Protein AF-A0A7X5WVA3-F1 (afdb_monomer_lite)

pLDDT: mean 95.06, std 3.7, range [79.75, 98.31]

Secondary structure (DSSP, 8-state):
-PPPS-S-------S-HHHHHHHHHTTS-S--SS--GGGHHHHHH-TT-----------------TTSTTTTSHHHHHHHHHH--

Foldseek 3Di:
DDDDPDPDDDDDDDDALVVQVVCCVVVVDVDDPDHPPVCVVVQVPDPVHDDDDDPDPDDDDDDDPLPDPPNVDPVVVVCVVVVDD

Structure (mmCIF, N/CA/C/O backbone):
data_AF-A0A7X5WVA3-F1
#
_entry.id   AF-A0A7X5WVA3-F1
#
loop_
_atom_site.group_PDB
_atom_site.id
_atom_site.type_symbol
_atom_site.label_atom_id
_atom_site.label_alt_id
_atom_site.label_comp_id
_atom_site.label_asym_id
_atom_site.label_entity_id
_atom_site.label_seq_id
_atom_site.pdbx_PDB_ins_code
_atom_site.Cartn_x
_atom_site.Cartn_y
_atom_site.Cartn_z
_atom_site.occupancy
_atom_site.B_iso_or_equiv
_atom_site.auth_seq_id
_atom_site.auth_comp_id
_atom_site.auth_asym_id
_atom_site.auth_atom_id
_atom_site.pdbx_PDB_model_num
ATOM 1 N N . GLY A 1 1 ? -31.757 1.586 -1.512 1.00 79.75 1 GLY A N 1
ATOM 2 C CA . GLY A 1 1 ? -30.369 1.550 -1.014 1.00 79.75 1 GLY A CA 1
ATOM 3 C C . GLY A 1 1 ? -30.395 1.615 0.495 1.00 79.75 1 GLY A C 1
ATOM 4 O O . GLY A 1 1 ? -31.325 2.207 1.029 1.00 79.75 1 GLY A O 1
ATOM 5 N N . GLN A 1 2 ? -29.438 0.985 1.170 1.00 90.50 2 GLN A N 1
ATOM 6 C CA . GLN A 1 2 ? -29.304 1.086 2.624 1.00 90.50 2 GLN A CA 1
ATOM 7 C C . GLN A 1 2 ? -28.661 2.436 2.979 1.00 90.50 2 GLN A C 1
ATOM 9 O O . GLN A 1 2 ? -27.713 2.852 2.316 1.00 90.50 2 GLN A O 1
ATOM 14 N N . VAL A 1 3 ? -29.214 3.143 3.966 1.00 92.75 3 VAL A N 1
ATOM 15 C CA . VAL A 1 3 ? -28.672 4.431 4.436 1.00 92.75 3 VAL A CA 1
ATOM 16 C C . VAL A 1 3 ? -27.377 4.173 5.211 1.00 92.75 3 VAL A C 1
ATOM 18 O O . VAL A 1 3 ? -27.269 3.161 5.903 1.00 92.75 3 VAL A O 1
ATOM 21 N N . ALA A 1 4 ? -26.395 5.069 5.082 1.00 93.44 4 ALA A N 1
ATOM 22 C CA . ALA A 1 4 ? -25.144 4.980 5.831 1.00 93.44 4 ALA A CA 1
ATOM 23 C C . ALA A 1 4 ? -25.404 4.993 7.347 1.00 93.44 4 ALA A C 1
ATOM 25 O O . ALA A 1 4 ? -26.257 5.737 7.830 1.00 93.44 4 ALA A O 1
ATOM 26 N N . ALA A 1 5 ? -24.648 4.187 8.097 1.00 94.81 5 ALA A N 1
ATOM 27 C CA . ALA A 1 5 ? -24.794 4.093 9.552 1.00 94.81 5 ALA A CA 1
ATOM 28 C C . ALA A 1 5 ? -24.336 5.365 10.294 1.00 94.81 5 ALA A C 1
ATOM 30 O O . ALA A 1 5 ? -24.780 5.619 11.410 1.00 94.81 5 ALA A O 1
ATOM 31 N N . HIS A 1 6 ? -23.479 6.178 9.668 1.00 94.44 6 HIS A N 1
ATOM 32 C CA . HIS A 1 6 ? -22.929 7.407 10.238 1.00 94.44 6 HIS A CA 1
ATOM 33 C C . HIS A 1 6 ? -23.218 8.606 9.330 1.00 94.44 6 HIS A C 1
ATOM 35 O O . HIS A 1 6 ? -23.232 8.479 8.106 1.00 94.44 6 HIS A O 1
ATOM 41 N N . GLN A 1 7 ? -23.429 9.779 9.937 1.00 95.56 7 GLN A N 1
ATOM 42 C CA . GLN A 1 7 ? -23.693 11.026 9.207 1.00 95.56 7 GLN A CA 1
ATOM 43 C C . GLN A 1 7 ? -22.431 11.638 8.583 1.00 95.56 7 GLN A C 1
ATOM 45 O O . GLN A 1 7 ? -22.525 12.320 7.566 1.00 95.56 7 GLN A O 1
ATOM 50 N N . THR A 1 8 ? -21.264 11.381 9.179 1.00 95.94 8 THR A N 1
ATOM 51 C CA . THR A 1 8 ? -19.993 12.012 8.809 1.00 95.94 8 THR A CA 1
ATOM 52 C C . THR A 1 8 ? -18.885 10.969 8.755 1.00 95.94 8 THR A C 1
ATOM 54 O O . THR A 1 8 ? -18.820 10.090 9.610 1.00 95.94 8 THR A O 1
ATOM 57 N N . ALA A 1 9 ? -17.990 11.111 7.779 1.00 95.12 9 ALA A N 1
ATOM 58 C CA . ALA A 1 9 ? -16.707 10.423 7.724 1.00 95.12 9 ALA A CA 1
ATOM 59 C C . ALA A 1 9 ? -15.592 11.469 7.589 1.00 95.12 9 ALA A C 1
ATOM 61 O O . ALA A 1 9 ? -15.746 12.442 6.848 1.00 95.12 9 ALA A O 1
ATOM 62 N N . VAL A 1 10 ? -14.480 11.276 8.300 1.00 96.62 10 VAL A N 1
ATOM 63 C CA . VAL A 1 10 ? -13.313 12.167 8.245 1.00 96.62 10 VAL A CA 1
ATOM 64 C C . VAL A 1 10 ? -12.156 11.419 7.601 1.00 96.62 10 VAL A C 1
ATOM 66 O O . VAL A 1 10 ? -11.754 10.362 8.078 1.00 96.62 10 VAL A O 1
ATOM 69 N N . LEU A 1 11 ? -11.605 11.979 6.525 1.00 96.56 11 LEU A N 1
ATOM 70 C CA . LEU A 1 11 ? -10.375 11.488 5.914 1.00 96.56 11 LEU A CA 1
ATOM 71 C C . LEU A 1 11 ? -9.211 12.346 6.402 1.00 96.56 11 LEU A C 1
ATOM 73 O O . LEU A 1 11 ? -9.237 13.571 6.271 1.00 96.56 11 LEU A O 1
ATOM 77 N N . ARG A 1 12 ? -8.189 11.696 6.957 1.00 94.88 12 ARG A N 1
ATOM 78 C CA . ARG A 1 12 ? -6.989 12.344 7.487 1.00 94.88 12 ARG A CA 1
ATOM 79 C C . ARG A 1 12 ? -5.750 11.754 6.827 1.00 94.88 12 ARG A C 1
ATOM 81 O O . ARG A 1 12 ? -5.669 10.547 6.622 1.00 94.88 12 ARG A O 1
ATOM 88 N N . TRP A 1 13 ? -4.786 12.614 6.520 1.00 94.44 13 TRP A N 1
ATOM 89 C CA . TRP A 1 13 ? -3.541 12.228 5.864 1.00 94.44 13 TRP A CA 1
ATOM 90 C C . TRP A 1 13 ? -2.399 12.108 6.870 1.00 94.44 13 TRP A C 1
ATOM 92 O O . TRP A 1 13 ? -2.224 12.975 7.722 1.00 94.44 13 TRP A O 1
ATOM 102 N N . ALA A 1 14 ? -1.606 11.052 6.720 1.00 94.31 14 ALA A N 1
ATOM 103 C CA . ALA A 1 14 ? -0.297 10.895 7.339 1.00 94.31 14 ALA A CA 1
ATOM 104 C C . ALA A 1 14 ? 0.598 10.155 6.343 1.00 94.31 14 ALA A C 1
ATOM 106 O O . ALA A 1 14 ? 0.151 9.173 5.743 1.00 94.31 14 ALA A O 1
ATOM 107 N N . SER A 1 15 ? 1.825 10.636 6.146 1.00 94.94 15 SER A N 1
ATOM 108 C CA . SER A 1 15 ? 2.735 10.099 5.127 1.00 94.94 15 SER A CA 1
ATOM 109 C C . SER A 1 15 ? 3.249 8.709 5.502 1.00 94.94 15 SER A C 1
ATOM 111 O O . SER A 1 15 ? 3.191 7.786 4.691 1.00 94.94 15 SER A O 1
ATOM 113 N N . GLU A 1 16 ? 3.652 8.529 6.760 1.00 96.25 16 GLU A N 1
ATOM 114 C CA . GLU A 1 16 ? 4.329 7.316 7.218 1.00 96.25 16 GLU A CA 1
ATOM 115 C C . GLU A 1 16 ? 3.352 6.232 7.692 1.00 96.25 16 GLU A C 1
ATOM 117 O O . GLU A 1 16 ? 2.412 6.505 8.444 1.00 96.25 16 GLU A O 1
ATOM 122 N N . GLY A 1 17 ? 3.598 4.981 7.281 1.00 95.69 17 GLY A N 1
ATOM 123 C CA . GLY A 1 17 ? 2.797 3.816 7.686 1.00 95.69 17 GLY A CA 1
ATOM 124 C C . GLY A 1 17 ? 2.788 3.599 9.198 1.00 95.69 17 GLY A C 1
ATOM 125 O O . GLY A 1 17 ? 1.716 3.482 9.788 1.00 95.69 17 GLY A O 1
ATOM 126 N N . ALA A 1 18 ? 3.963 3.672 9.826 1.00 95.62 18 ALA A N 1
ATOM 127 C CA . ALA A 1 18 ? 4.105 3.547 11.275 1.00 95.62 18 ALA A CA 1
ATOM 128 C C . ALA A 1 18 ? 3.319 4.635 12.032 1.00 95.62 18 ALA A C 1
ATOM 130 O O . ALA A 1 18 ? 2.668 4.360 13.036 1.00 95.62 18 ALA A O 1
ATOM 131 N N . GLN A 1 19 ? 3.304 5.874 11.520 1.00 96.50 19 GLN A N 1
ATOM 132 C CA . GLN A 1 19 ? 2.512 6.949 12.123 1.00 96.50 19 GLN A CA 1
ATOM 133 C C . GLN A 1 19 ? 1.010 6.654 12.037 1.00 96.50 19 GLN A C 1
ATOM 135 O O . GLN A 1 19 ? 0.287 6.891 13.002 1.00 96.50 19 GLN A O 1
ATOM 140 N N . ARG A 1 20 ? 0.528 6.115 10.906 1.00 97.50 20 ARG A N 1
ATOM 141 C CA . ARG A 1 20 ? -0.876 5.696 10.780 1.00 97.50 20 ARG A CA 1
ATOM 142 C C . ARG A 1 20 ? -1.226 4.626 11.816 1.00 97.50 20 ARG A C 1
ATOM 144 O O . ARG A 1 20 ? -2.262 4.755 12.462 1.00 97.50 20 ARG A O 1
ATOM 151 N N . LEU A 1 21 ? -0.369 3.623 12.014 1.00 97.50 21 LEU A N 1
ATOM 152 C CA . LEU A 1 21 ? -0.607 2.581 13.015 1.00 97.50 21 LEU A CA 1
ATOM 153 C C . LEU A 1 21 ? -0.667 3.141 14.442 1.00 97.50 21 LEU A C 1
ATOM 155 O O . LEU A 1 21 ? -1.599 2.815 15.173 1.00 97.50 21 LEU A O 1
ATOM 159 N N . LEU A 1 22 ? 0.248 4.041 14.813 1.00 96.50 22 LEU A N 1
ATOM 160 C CA . LEU A 1 22 ? 0.231 4.685 16.133 1.00 96.50 22 LEU A CA 1
ATOM 161 C C . LEU A 1 22 ? -1.074 5.444 16.402 1.00 96.50 22 LEU A C 1
ATOM 163 O O . LEU A 1 22 ? -1.593 5.411 17.513 1.00 96.50 22 LEU A O 1
ATOM 167 N N . GLU A 1 23 ? -1.623 6.115 15.390 1.00 97.25 23 GLU A N 1
ATOM 168 C CA . GLU A 1 23 ? -2.905 6.815 15.504 1.00 97.25 23 GLU A CA 1
ATOM 169 C C . GLU A 1 23 ? -4.099 5.865 15.675 1.00 97.25 23 GLU A C 1
ATOM 171 O O . GLU A 1 23 ? -5.082 6.225 16.322 1.00 97.25 23 GLU A O 1
ATOM 176 N N . LEU A 1 24 ? -4.034 4.668 15.089 1.00 97.75 24 LEU A N 1
ATOM 177 C CA . LEU A 1 24 ? -5.053 3.638 15.281 1.00 97.75 24 LEU A CA 1
ATOM 178 C C . LEU A 1 24 ? -4.961 3.044 16.691 1.00 97.75 24 LEU A C 1
ATOM 180 O O . LEU A 1 24 ? -5.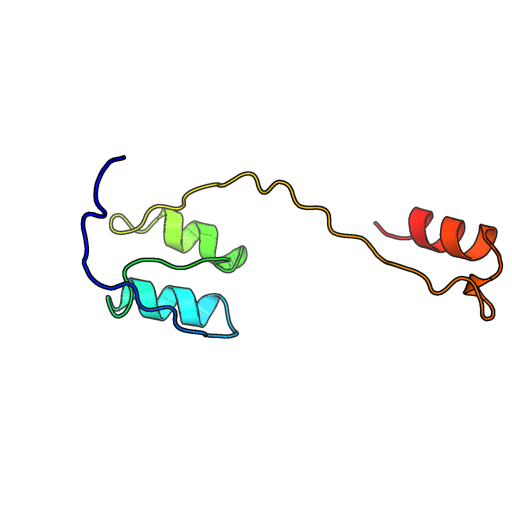962 2.973 17.396 1.00 97.75 24 LEU A O 1
ATOM 184 N N . GLN A 1 25 ? -3.753 2.689 17.132 1.00 97.06 25 GLN A N 1
ATOM 185 C CA . GLN A 1 25 ? -3.508 2.127 18.465 1.00 97.06 25 GLN A CA 1
ATOM 186 C C . GLN A 1 25 ? -3.838 3.110 19.595 1.00 97.06 25 GLN A C 1
ATOM 188 O O . GLN A 1 25 ? -4.249 2.693 20.676 1.00 97.06 25 GLN A O 1
ATOM 193 N N . SER A 1 26 ? -3.692 4.417 19.359 1.00 96.88 26 SER A N 1
ATOM 194 C CA . 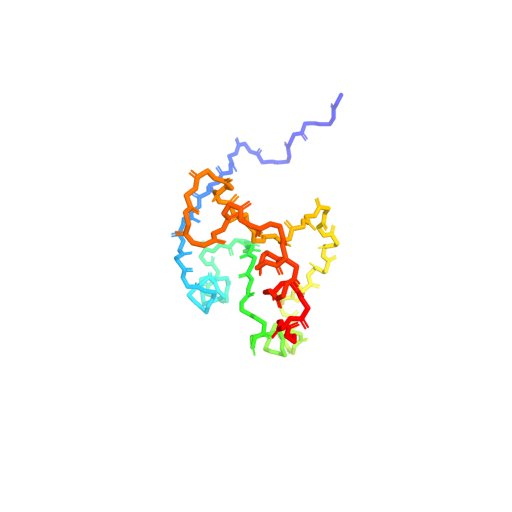SER A 1 26 ? -4.087 5.452 20.320 1.00 96.88 26 SER A CA 1
ATOM 195 C C . SER A 1 26 ? -5.592 5.748 20.332 1.00 96.88 26 SER A C 1
ATOM 197 O O . SER A 1 26 ? -6.051 6.490 21.200 1.00 96.88 26 SER A O 1
ATOM 199 N N . GLY A 1 27 ? -6.362 5.181 19.395 1.00 96.75 27 GLY A N 1
ATOM 200 C CA . GLY A 1 27 ? -7.802 5.414 19.261 1.00 96.75 27 GLY A CA 1
ATOM 201 C C . GLY A 1 27 ? -8.166 6.759 18.626 1.00 96.75 27 GLY A C 1
ATOM 202 O O . GLY A 1 27 ? -9.316 7.186 18.707 1.00 96.75 27 GLY A O 1
ATOM 203 N N . ASN A 1 28 ? -7.210 7.446 17.995 1.00 97.19 28 ASN A N 1
ATOM 204 C CA . ASN A 1 28 ? -7.467 8.715 17.309 1.00 97.19 28 ASN A CA 1
ATOM 205 C C . ASN A 1 28 ? -8.173 8.527 15.954 1.00 97.19 28 ASN A C 1
ATOM 207 O O . ASN A 1 28 ? -8.745 9.483 15.425 1.00 97.19 28 ASN A O 1
ATOM 211 N N . VAL A 1 29 ? -8.094 7.328 15.365 1.00 97.50 29 VAL A N 1
ATOM 212 C CA . VAL A 1 29 ? -8.822 6.922 14.151 1.00 97.50 29 VAL A CA 1
ATOM 213 C C . VAL A 1 29 ? -9.378 5.515 14.297 1.00 97.50 29 VAL A C 1
ATOM 215 O O . VAL A 1 29 ? -8.799 4.687 14.989 1.00 97.50 29 VAL A O 1
ATOM 218 N N . ASP A 1 30 ? -10.457 5.237 13.569 1.00 96.50 30 ASP A N 1
ATOM 219 C CA . ASP A 1 30 ? -11.132 3.934 13.582 1.00 96.50 30 ASP A CA 1
ATOM 220 C C . ASP A 1 30 ? -10.553 2.935 12.564 1.00 96.50 30 ASP A C 1
ATOM 222 O O . ASP A 1 30 ? -10.893 1.754 12.564 1.00 96.50 30 ASP A O 1
ATOM 226 N N . GLY A 1 31 ? -9.699 3.401 11.651 1.00 96.62 31 G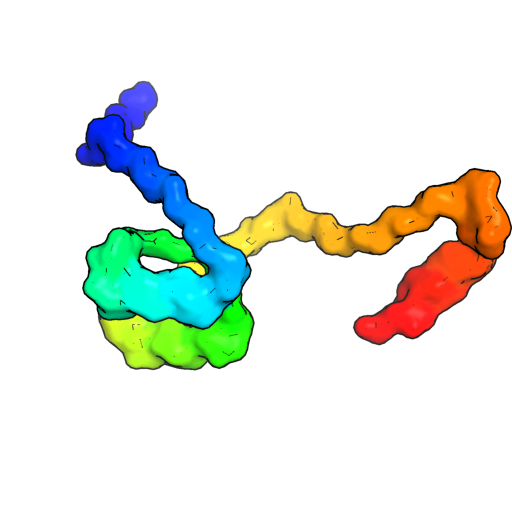LY A N 1
ATOM 227 C CA . GLY A 1 31 ? -9.096 2.558 10.629 1.00 96.62 31 GLY A CA 1
ATOM 228 C C . GLY A 1 31 ? -8.026 3.278 9.823 1.00 96.62 31 GLY A C 1
ATOM 229 O O . GLY A 1 31 ? -7.991 4.508 9.741 1.00 96.62 31 GLY A O 1
ATOM 230 N N . ILE A 1 32 ? -7.148 2.487 9.210 1.00 97.00 32 ILE A N 1
ATOM 231 C CA . ILE A 1 32 ? -6.049 2.974 8.375 1.00 97.00 32 ILE A CA 1
ATOM 232 C C . ILE A 1 32 ? -5.977 2.194 7.069 1.00 97.00 32 ILE A C 1
ATOM 234 O O . ILE A 1 32 ? -6.423 1.053 6.972 1.00 97.00 32 ILE A O 1
ATOM 238 N N . THR A 1 33 ? -5.380 2.818 6.061 1.00 94.69 33 THR A N 1
ATOM 239 C CA . THR A 1 33 ? -4.996 2.156 4.812 1.00 94.69 33 THR A CA 1
ATOM 240 C C . THR A 1 33 ? -3.477 2.085 4.725 1.00 94.69 33 THR A C 1
ATOM 242 O O . THR A 1 33 ? -2.772 2.904 5.324 1.00 94.69 33 THR A O 1
ATOM 245 N N . PHE A 1 34 ? -2.980 1.094 3.984 1.00 92.25 34 PHE A N 1
ATOM 246 C CA . PHE A 1 34 ? -1.554 0.894 3.723 1.00 92.25 34 PHE A CA 1
ATOM 247 C C . PHE A 1 34 ? -0.680 0.902 5.000 1.00 92.25 34 PHE A C 1
ATOM 249 O O . PHE A 1 34 ? 0.226 1.730 5.091 1.00 92.25 34 PHE A O 1
ATOM 256 N N . PRO A 1 35 ? -0.937 0.058 6.021 1.00 95.19 35 PRO A N 1
ATOM 257 C CA . PRO A 1 35 ? 0.041 -0.131 7.097 1.00 95.19 35 PRO A CA 1
ATOM 258 C C . PRO A 1 35 ? 1.396 -0.565 6.515 1.00 95.19 35 PRO A C 1
ATOM 260 O O . PRO A 1 35 ? 1.436 -1.159 5.432 1.00 95.19 35 PRO A O 1
ATOM 263 N N . SER A 1 36 ? 2.496 -0.258 7.212 1.00 95.06 36 SER A N 1
ATOM 264 C CA . SER A 1 36 ? 3.807 -0.765 6.794 1.00 95.06 36 SER A CA 1
ATOM 265 C C . SER A 1 36 ? 3.792 -2.289 6.833 1.00 95.06 36 SER A C 1
ATOM 267 O O . SER A 1 36 ? 3.227 -2.872 7.757 1.00 95.06 36 SER A O 1
ATOM 269 N N . THR A 1 37 ? 4.413 -2.944 5.855 1.00 93.31 37 THR A N 1
ATOM 270 C CA . THR A 1 37 ? 4.522 -4.411 5.846 1.00 93.31 37 THR A CA 1
ATOM 271 C C . THR A 1 37 ? 5.305 -4.935 7.044 1.00 93.31 37 THR A C 1
ATOM 273 O O . THR A 1 37 ? 4.976 -5.995 7.567 1.00 93.31 37 THR A O 1
ATOM 276 N N . ASP A 1 38 ? 6.284 -4.165 7.521 1.00 96.31 38 ASP A N 1
ATOM 277 C CA . ASP A 1 38 ? 7.084 -4.499 8.705 1.00 96.31 38 ASP A CA 1
ATOM 278 C C . ASP A 1 38 ? 6.245 -4.519 9.995 1.00 96.31 38 ASP A C 1
ATOM 280 O O . ASP A 1 38 ? 6.605 -5.197 10.95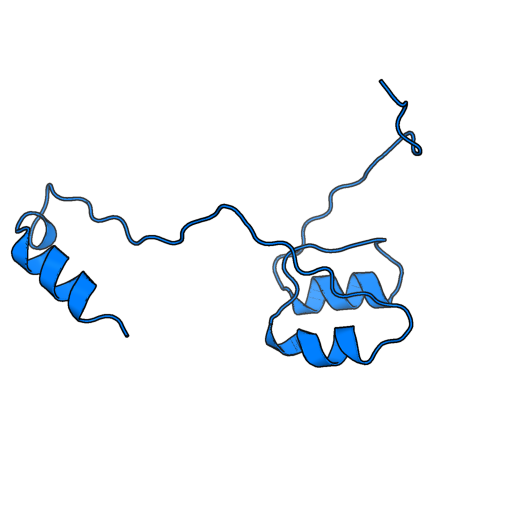4 1.00 96.31 38 ASP A O 1
ATOM 284 N N . ASP A 1 39 ? 5.102 -3.825 10.002 1.00 96.31 39 ASP A N 1
ATOM 285 C CA . ASP A 1 39 ? 4.199 -3.745 11.151 1.00 96.31 39 ASP A CA 1
ATOM 286 C C . ASP A 1 39 ? 3.136 -4.859 11.153 1.00 96.31 39 ASP A C 1
ATOM 288 O O . ASP A 1 39 ? 2.350 -4.955 12.097 1.00 96.31 39 ASP A O 1
ATOM 292 N N . TYR A 1 40 ? 3.071 -5.709 10.118 1.00 96.25 40 TYR A N 1
ATOM 293 C CA . TYR A 1 40 ? 2.040 -6.754 10.029 1.00 96.25 40 TYR A CA 1
ATOM 294 C C . TYR A 1 40 ? 2.044 -7.690 11.245 1.00 96.25 40 TYR A C 1
ATOM 296 O O . TYR A 1 40 ? 0.968 -7.864 11.815 1.00 96.25 40 TYR A O 1
ATOM 304 N N . PRO A 1 41 ? 3.200 -8.195 11.729 1.00 96.94 41 PRO A N 1
ATOM 305 C CA . PRO A 1 41 ? 3.225 -9.020 12.935 1.00 96.94 41 PRO A CA 1
ATOM 306 C C . PRO A 1 41 ? 2.656 -8.289 14.157 1.00 96.94 41 PRO A C 1
ATOM 308 O O . PRO A 1 41 ? 1.886 -8.855 14.919 1.00 96.94 41 PRO A O 1
ATOM 311 N N . THR A 1 42 ? 2.967 -6.996 14.316 1.00 96.75 42 THR A N 1
ATOM 312 C CA . THR A 1 42 ? 2.423 -6.182 15.414 1.00 96.75 42 THR A CA 1
ATOM 313 C C . THR A 1 42 ? 0.904 -6.045 15.335 1.00 96.75 42 THR A C 1
ATOM 315 O O . THR A 1 42 ? 0.242 -6.072 16.367 1.00 96.75 42 THR A O 1
ATOM 318 N N . ILE A 1 43 ? 0.342 -5.902 14.132 1.00 97.56 43 ILE A N 1
ATOM 319 C CA . ILE A 1 43 ? -1.112 -5.819 13.934 1.00 97.56 43 ILE A CA 1
ATOM 320 C C . ILE A 1 43 ? -1.778 -7.176 14.189 1.00 97.56 43 ILE A C 1
ATOM 322 O O . ILE A 1 43 ? -2.856 -7.219 14.774 1.00 97.56 43 ILE A O 1
ATOM 326 N N . GLU A 1 44 ? -1.164 -8.270 13.739 1.00 96.88 44 GLU A N 1
ATOM 327 C CA . GLU A 1 44 ? -1.690 -9.632 13.896 1.00 96.88 44 GLU A CA 1
ATOM 328 C C . GLU A 1 44 ? -1.654 -10.115 15.355 1.00 96.88 44 GLU A C 1
ATOM 330 O O . GLU A 1 44 ? -2.557 -10.840 15.776 1.00 96.88 44 GLU A O 1
ATOM 335 N N . ASP A 1 45 ? -0.659 -9.677 16.130 1.00 97.62 45 ASP A N 1
ATOM 336 C CA . ASP A 1 45 ? -0.509 -10.011 17.550 1.00 97.62 45 ASP A CA 1
ATOM 337 C C . ASP A 1 45 ? -1.361 -9.124 18.488 1.00 97.62 45 ASP A C 1
ATOM 339 O O . ASP A 1 45 ? -1.519 -9.452 19.669 1.00 97.62 45 ASP A O 1
ATOM 343 N N . ASP A 1 46 ? -1.925 -8.009 18.004 1.00 97.44 46 ASP A N 1
ATOM 344 C CA . ASP A 1 46 ? -2.775 -7.116 18.805 1.00 97.44 46 ASP A CA 1
ATOM 345 C C . ASP A 1 46 ? -4.248 -7.576 18.780 1.00 97.44 46 ASP A C 1
ATOM 347 O O . ASP A 1 46 ? -4.914 -7.475 17.746 1.00 97.44 46 ASP A O 1
ATOM 351 N N . PRO A 1 47 ? -4.825 -8.016 19.918 1.00 97.25 47 PRO A N 1
ATOM 352 C CA . PRO A 1 47 ? -6.197 -8.524 19.967 1.00 97.25 47 PRO A CA 1
ATOM 353 C C . PRO A 1 47 ? -7.271 -7.455 19.709 1.00 97.25 47 PRO A C 1
ATOM 355 O O . PRO A 1 47 ? -8.444 -7.801 19.559 1.00 97.25 47 PRO A O 1
ATOM 358 N N . ASN A 1 48 ? -6.907 -6.171 19.692 1.00 97.38 48 ASN A N 1
ATOM 359 C CA . ASN A 1 48 ? -7.829 -5.072 19.404 1.00 97.38 48 ASN A CA 1
ATOM 360 C C . ASN A 1 48 ? -7.836 -4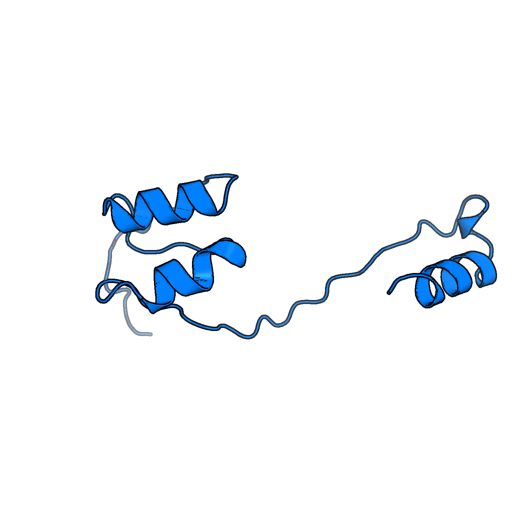.685 17.923 1.00 97.38 48 ASN A C 1
ATOM 362 O O . ASN A 1 48 ? -8.662 -3.868 17.513 1.00 97.38 48 ASN A O 1
ATOM 366 N N . LEU A 1 49 ? -6.919 -5.240 17.129 1.00 97.75 49 LEU A N 1
ATOM 367 C CA . LEU A 1 49 ? -6.773 -4.926 15.719 1.00 97.75 49 LEU A CA 1
ATOM 368 C C . LEU A 1 49 ? -7.170 -6.116 14.849 1.00 97.75 49 LEU A C 1
ATOM 370 O O . LEU A 1 49 ? -7.311 -7.259 15.276 1.00 97.75 49 LEU A O 1
ATOM 374 N N . THR A 1 50 ? -7.422 -5.829 13.580 1.00 97.12 50 THR A N 1
ATOM 375 C CA . THR A 1 50 ? -7.660 -6.856 12.572 1.00 97.12 50 THR A CA 1
ATOM 376 C C . THR A 1 50 ? -7.008 -6.403 11.282 1.00 97.12 50 THR A C 1
ATOM 378 O O . THR A 1 50 ? -7.401 -5.387 10.704 1.00 97.12 50 THR A O 1
ATOM 381 N N . LEU A 1 51 ? -6.020 -7.164 10.813 1.00 95.69 51 LEU A N 1
ATOM 382 C CA . LEU A 1 51 ? -5.466 -6.968 9.483 1.00 95.69 51 LEU A CA 1
ATOM 383 C C . LEU A 1 51 ? -6.466 -7.507 8.455 1.00 95.69 51 LEU A C 1
ATOM 385 O O . LEU A 1 51 ? -6.768 -8.697 8.427 1.00 95.69 51 LEU A O 1
ATOM 389 N N . VAL A 1 52 ? -7.009 -6.621 7.619 1.00 94.50 52 VAL A N 1
ATOM 390 C CA . VAL A 1 52 ? -7.971 -6.991 6.573 1.00 94.50 52 VAL A CA 1
ATOM 391 C C . VAL A 1 52 ? -7.233 -7.102 5.237 1.00 94.50 52 VAL A C 1
ATOM 393 O O . VAL A 1 52 ? -6.989 -6.073 4.597 1.00 94.50 52 VAL A O 1
ATOM 396 N N . PRO A 1 53 ? -6.873 -8.317 4.778 1.00 88.38 53 PRO A N 1
ATOM 397 C CA . PRO A 1 53 ? -6.264 -8.487 3.470 1.00 88.38 53 PRO A CA 1
ATOM 398 C C . PRO A 1 53 ? -7.290 -8.137 2.394 1.00 88.38 53 PRO A C 1
ATOM 400 O O . PRO A 1 53 ? -8.360 -8.740 2.295 1.00 88.38 53 PRO A O 1
ATOM 403 N N . LYS A 1 54 ? -6.956 -7.146 1.571 1.00 85.50 54 LYS A N 1
ATOM 404 C CA . LYS A 1 54 ? -7.786 -6.726 0.445 1.00 85.50 54 LYS A CA 1
ATOM 405 C C . LYS A 1 54 ? -6.989 -6.935 -0.841 1.00 85.50 54 LYS A C 1
ATOM 407 O O . LYS A 1 54 ? -6.051 -6.172 -1.067 1.00 85.50 54 LYS A O 1
ATOM 412 N N . PRO A 1 55 ? -7.333 -7.923 -1.690 1.00 82.31 55 PRO A N 1
ATOM 413 C CA . PRO A 1 55 ? -6.739 -8.005 -3.015 1.00 82.31 55 PRO A CA 1
ATOM 414 C C . PRO A 1 55 ? -7.108 -6.733 -3.778 1.00 82.31 55 PRO A C 1
ATOM 416 O O . PRO A 1 55 ? -8.282 -6.455 -4.035 1.00 82.31 55 PRO A O 1
ATOM 419 N N . GLU A 1 56 ? -6.107 -5.915 -4.077 1.00 83.19 56 GLU A N 1
ATOM 420 C CA . GLU A 1 56 ? -6.298 -4.710 -4.867 1.00 83.19 56 GLU A CA 1
ATOM 421 C C . GLU A 1 56 ? -6.215 -5.076 -6.347 1.00 83.19 56 GLU A C 1
ATOM 423 O O . GLU A 1 56 ? -5.297 -5.764 -6.784 1.00 83.19 56 GLU A O 1
ATOM 428 N N . ALA A 1 57 ? -7.179 -4.612 -7.142 1.00 88.94 57 ALA A N 1
ATOM 429 C CA . ALA A 1 57 ? -7.101 -4.710 -8.595 1.00 88.94 57 ALA A CA 1
ATOM 430 C C . ALA A 1 57 ? -6.158 -3.619 -9.142 1.00 88.94 57 ALA A C 1
ATOM 432 O O . ALA A 1 57 ? -6.575 -2.769 -9.930 1.00 88.94 57 ALA A O 1
ATOM 433 N N . ASN A 1 58 ? -4.910 -3.595 -8.667 1.00 89.31 58 ASN A N 1
ATOM 434 C CA . ASN A 1 58 ? -3.886 -2.634 -9.060 1.00 89.31 58 ASN A CA 1
ATOM 435 C C . ASN A 1 58 ? -2.685 -3.333 -9.719 1.00 89.31 58 ASN A C 1
ATOM 437 O O . ASN A 1 58 ? -2.406 -4.506 -9.487 1.00 89.31 58 ASN A O 1
ATOM 441 N N . ILE A 1 59 ? -1.973 -2.592 -10.569 1.00 93.12 59 ILE A N 1
ATOM 442 C CA . ILE A 1 59 ? -0.698 -3.015 -11.148 1.00 93.12 59 ILE A CA 1
ATOM 443 C C . ILE A 1 59 ? 0.310 -1.884 -10.977 1.00 93.12 59 ILE A C 1
ATOM 445 O O . ILE A 1 59 ? 0.049 -0.742 -11.359 1.00 93.12 59 ILE A O 1
ATOM 449 N N . PHE A 1 60 ? 1.461 -2.201 -10.394 1.00 91.69 60 PHE A N 1
ATOM 450 C CA . PHE A 1 60 ? 2.619 -1.321 -10.437 1.00 91.69 60 PHE A CA 1
ATOM 451 C C . PHE A 1 60 ? 3.348 -1.531 -11.767 1.00 91.69 60 PHE A C 1
ATOM 453 O O . PHE A 1 60 ? 3.599 -2.666 -12.166 1.00 91.69 60 PHE A O 1
ATOM 460 N N . TYR A 1 61 ? 3.685 -0.447 -12.463 1.00 94.81 61 TYR A N 1
ATOM 461 C CA . TYR A 1 61 ? 4.437 -0.505 -13.711 1.00 94.81 61 TYR A CA 1
ATOM 462 C C . TYR A 1 6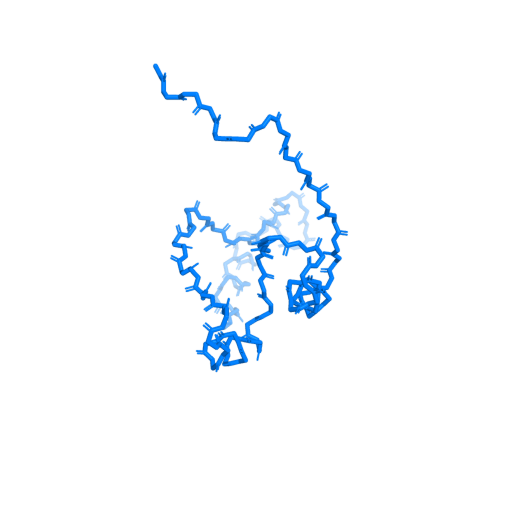1 ? 5.430 0.650 -13.799 1.00 94.81 61 TYR A C 1
ATOM 464 O O . TYR A 1 61 ? 5.203 1.735 -13.264 1.00 94.81 61 TYR A O 1
ATOM 472 N N . ILE A 1 62 ? 6.514 0.424 -14.536 1.00 94.25 62 ILE A N 1
ATOM 473 C CA . ILE A 1 62 ? 7.474 1.464 -14.900 1.00 94.25 62 ILE A CA 1
ATOM 474 C C . ILE A 1 62 ? 7.179 1.885 -16.337 1.00 94.25 62 ILE A C 1
ATOM 476 O O . ILE A 1 62 ? 7.288 1.094 -17.274 1.00 94.25 62 ILE A O 1
ATOM 480 N N . GLY A 1 63 ? 6.761 3.138 -16.504 1.00 94.69 63 GLY A N 1
ATOM 481 C CA . GLY A 1 63 ? 6.545 3.743 -17.813 1.00 94.69 63 GLY A CA 1
ATOM 482 C C . GLY A 1 63 ? 7.832 4.349 -18.365 1.00 94.69 63 GLY A C 1
ATOM 483 O O . GLY A 1 63 ? 8.569 5.014 -17.642 1.00 94.69 63 GLY A O 1
ATOM 484 N N . PHE A 1 64 ? 8.072 4.171 -19.663 1.00 96.56 64 PHE A N 1
ATOM 485 C CA . PHE A 1 64 ? 9.173 4.823 -20.371 1.00 96.56 64 PHE A CA 1
ATOM 486 C C . PHE A 1 64 ? 8.622 5.850 -21.354 1.00 96.56 64 PHE A C 1
ATOM 488 O O . PHE A 1 64 ? 7.772 5.523 -22.185 1.00 96.56 64 PHE A O 1
ATOM 495 N N . THR A 1 65 ? 9.166 7.063 -21.329 1.00 97.06 65 THR A N 1
ATOM 496 C CA . THR A 1 65 ? 8.999 7.995 -22.446 1.00 97.06 65 THR A CA 1
ATOM 497 C C . THR A 1 65 ? 9.818 7.475 -23.625 1.00 97.06 65 THR A C 1
ATOM 499 O O . THR A 1 65 ? 11.044 7.495 -23.601 1.00 97.06 65 THR A O 1
ATOM 502 N N . ASN A 1 66 ? 9.140 6.982 -24.658 1.00 96.56 66 ASN A N 1
ATOM 503 C CA . ASN A 1 66 ? 9.753 6.266 -25.782 1.00 96.56 66 ASN A CA 1
ATOM 504 C C . ASN A 1 66 ? 10.186 7.173 -26.950 1.00 96.56 66 ASN A C 1
ATOM 506 O O . ASN A 1 66 ? 10.360 6.688 -28.065 1.00 96.56 66 ASN A O 1
ATOM 510 N N . THR A 1 67 ? 10.315 8.480 -26.718 1.00 97.56 67 THR A N 1
ATOM 511 C CA . THR A 1 67 ? 10.614 9.484 -27.753 1.00 97.56 67 THR A CA 1
ATOM 512 C C . THR A 1 67 ? 11.992 10.129 -27.610 1.00 97.56 67 THR A C 1
ATOM 514 O O . THR A 1 67 ? 12.331 11.000 -28.408 1.00 97.56 67 THR A O 1
ATOM 517 N N . PHE A 1 68 ? 12.792 9.733 -26.615 1.00 96.31 68 PHE A N 1
ATOM 518 C CA . PHE A 1 68 ? 14.155 10.232 -26.439 1.00 96.31 68 PHE A CA 1
ATOM 519 C C . PHE A 1 68 ? 15.137 9.100 -26.130 1.00 96.31 68 PHE A C 1
ATOM 521 O O . PHE A 1 68 ? 14.792 8.118 -25.469 1.00 96.31 68 PHE A O 1
ATOM 528 N N . ALA A 1 69 ? 16.380 9.260 -26.584 1.00 96.44 69 ALA A N 1
ATOM 529 C CA . ALA A 1 69 ? 17.440 8.289 -26.349 1.00 96.44 69 ALA A CA 1
ATOM 530 C C . ALA A 1 69 ? 17.812 8.175 -24.855 1.00 96.44 69 ALA A C 1
ATOM 532 O O . ALA A 1 69 ? 17.903 9.198 -24.177 1.00 96.44 69 ALA A O 1
ATOM 533 N N . PRO A 1 70 ? 18.076 6.961 -24.327 1.00 96.31 70 PRO A N 1
ATOM 534 C CA . PRO A 1 70 ? 18.151 5.687 -25.051 1.00 96.31 70 PRO A CA 1
ATOM 535 C C . PRO A 1 70 ? 16.827 4.899 -25.063 1.00 96.31 70 PRO A C 1
ATOM 537 O O . PRO A 1 70 ? 16.792 3.763 -25.527 1.00 96.31 70 PRO A O 1
ATOM 540 N N . PHE A 1 71 ? 15.748 5.451 -24.500 1.00 98.00 71 PHE A N 1
ATOM 541 C CA . PHE A 1 71 ? 14.475 4.743 -24.349 1.00 98.00 71 PHE A CA 1
ATOM 542 C C . PHE A 1 71 ? 13.608 4.761 -25.606 1.00 98.00 71 PHE A C 1
ATOM 544 O O . PHE A 1 71 ? 12.550 4.133 -25.599 1.00 98.00 71 PHE A O 1
ATOM 551 N N . ASP A 1 72 ? 14.033 5.427 -26.676 1.00 98.06 72 ASP A N 1
ATOM 552 C CA . ASP A 1 72 ? 13.473 5.296 -28.020 1.00 98.06 72 ASP A CA 1
ATOM 553 C C . ASP A 1 72 ? 13.726 3.895 -28.613 1.00 98.06 72 ASP A C 1
ATOM 555 O O . ASP A 1 72 ? 12.823 3.312 -29.223 1.00 98.06 72 ASP A O 1
ATOM 559 N N . ASP A 1 73 ? 14.874 3.276 -28.322 1.00 98.31 73 ASP A N 1
ATOM 560 C CA . ASP A 1 73 ? 15.166 1.883 -28.676 1.00 98.31 73 ASP A CA 1
ATOM 561 C C . ASP A 1 73 ? 14.371 0.892 -27.799 1.00 98.31 73 ASP A C 1
ATOM 563 O O . ASP A 1 73 ? 14.553 0.783 -26.583 1.00 98.31 73 ASP A O 1
ATOM 567 N N . VAL A 1 74 ? 13.492 0.105 -28.429 1.00 97.62 74 VAL A N 1
ATOM 568 C CA . VAL A 1 74 ? 12.692 -0.925 -27.743 1.00 97.62 74 VAL A CA 1
ATOM 569 C C . VAL A 1 74 ? 13.554 -1.969 -27.033 1.00 97.62 74 VAL A C 1
ATOM 571 O O . VAL A 1 74 ? 13.155 -2.460 -25.976 1.00 97.62 74 VAL A O 1
ATOM 574 N N . ARG A 1 75 ? 14.748 -2.269 -27.555 1.00 98.31 75 ARG A N 1
ATOM 575 C CA . ARG A 1 75 ? 15.665 -3.256 -26.970 1.00 98.31 75 ARG A CA 1
ATOM 576 C C . ARG A 1 75 ? 16.207 -2.779 -25.629 1.00 98.31 75 ARG A C 1
ATOM 578 O O . ARG A 1 75 ? 16.394 -3.596 -24.738 1.00 98.31 75 ARG A O 1
ATOM 585 N N . VAL A 1 76 ? 16.398 -1.467 -25.456 1.00 98.00 76 VAL A N 1
ATOM 586 C CA . VAL A 1 76 ? 16.812 -0.877 -24.172 1.00 98.00 76 VAL A CA 1
ATOM 587 C C . VAL A 1 76 ? 15.702 -1.040 -23.138 1.00 98.00 76 VAL A C 1
ATOM 589 O O . VAL A 1 76 ? 15.963 -1.479 -22.021 1.00 98.00 76 VAL A O 1
ATOM 592 N N . ARG A 1 77 ? 14.445 -0.771 -23.512 1.00 97.94 77 ARG A N 1
ATOM 593 C CA . ARG A 1 77 ? 13.297 -0.953 -22.603 1.00 97.94 77 ARG A CA 1
ATOM 594 C C . ARG A 1 77 ? 13.087 -2.422 -22.223 1.00 97.94 77 ARG A C 1
ATOM 596 O O . ARG A 1 77 ? 12.811 -2.718 -21.066 1.00 97.94 77 ARG A O 1
ATOM 603 N N . GLN A 1 78 ? 13.257 -3.338 -23.177 1.00 97.56 78 GLN A N 1
ATOM 604 C CA . GLN A 1 78 ? 13.225 -4.780 -22.917 1.00 97.56 78 GLN A CA 1
ATOM 605 C C . GLN A 1 78 ? 14.368 -5.218 -21.998 1.00 97.56 78 GLN A C 1
ATOM 607 O O . GLN A 1 78 ? 14.128 -5.979 -21.068 1.00 97.56 78 GLN A O 1
ATOM 612 N N . ALA A 1 79 ? 15.585 -4.717 -22.223 1.00 97.69 79 ALA A N 1
ATOM 613 C CA . ALA A 1 79 ? 16.729 -5.019 -21.371 1.00 97.69 79 ALA A CA 1
ATOM 614 C C . ALA A 1 79 ? 16.502 -4.556 -19.924 1.00 97.69 79 ALA A C 1
ATOM 616 O O . ALA A 1 79 ? 16.811 -5.307 -19.007 1.00 97.69 79 ALA A O 1
ATOM 617 N N . VAL A 1 80 ? 15.906 -3.374 -19.710 1.00 96.62 80 VAL A N 1
ATOM 618 C CA . VAL A 1 80 ? 15.527 -2.915 -18.360 1.00 96.62 80 VAL A CA 1
ATOM 619 C C . VAL A 1 80 ? 14.469 -3.833 -17.750 1.00 96.62 80 VAL A C 1
ATOM 621 O O . VAL A 1 80 ? 14.640 -4.274 -16.622 1.00 96.62 80 VAL A O 1
ATOM 624 N N . ALA A 1 81 ? 13.410 -4.166 -18.494 1.00 96.12 81 ALA A N 1
ATOM 625 C CA . ALA A 1 81 ? 12.342 -5.032 -17.993 1.00 96.12 81 ALA A CA 1
ATOM 626 C C . ALA A 1 81 ? 12.832 -6.440 -17.604 1.00 96.12 81 ALA A C 1
ATOM 628 O O . ALA A 1 81 ? 12.319 -7.015 -16.655 1.00 96.12 81 ALA A O 1
ATOM 629 N N . LEU A 1 82 ? 13.817 -6.985 -18.325 1.00 96.94 82 LEU A N 1
ATOM 630 C CA . LEU A 1 82 ? 14.432 -8.285 -18.029 1.00 96.94 82 LEU A CA 1
ATOM 631 C C . LEU A 1 82 ? 15.535 -8.214 -16.960 1.00 96.94 82 LEU A C 1
ATOM 633 O O . LEU A 1 82 ? 15.980 -9.255 -16.489 1.00 96.94 82 LEU A O 1
ATOM 637 N N . GLY A 1 83 ? 16.025 -7.015 -16.641 1.00 96.81 83 GLY A N 1
ATOM 638 C CA . GLY A 1 83 ? 17.124 -6.793 -15.699 1.00 96.81 83 GLY A CA 1
ATOM 639 C C . GLY A 1 83 ? 16.684 -6.410 -14.285 1.00 96.81 83 GLY A C 1
ATOM 640 O O . GLY A 1 83 ? 17.547 -6.211 -13.435 1.00 96.81 83 GLY A O 1
ATOM 641 N N . ILE A 1 84 ? 15.379 -6.261 -14.047 1.00 93.56 84 ILE A N 1
ATOM 642 C CA . ILE A 1 84 ? 14.794 -6.034 -12.720 1.00 93.56 84 ILE A CA 1
ATOM 643 C C . ILE A 1 84 ? 14.443 -7.405 -12.127 1.00 93.56 84 ILE A C 1
ATOM 645 O O . ILE A 1 84 ? 13.753 -8.180 -12.789 1.00 93.56 84 ILE A O 1
ATOM 649 N N . ASP A 1 85 ? 14.942 -7.676 -10.918 1.00 83.44 85 ASP A N 1
ATOM 650 C CA . ASP A 1 85 ? 14.597 -8.840 -10.080 1.00 83.44 85 ASP A CA 1
ATOM 651 C C . ASP A 1 85 ? 13.343 -8.533 -9.245 1.00 83.44 85 ASP A C 1
ATOM 653 O O . ASP A 1 85 ? 13.346 -7.474 -8.567 1.00 83.44 85 ASP A O 1
#

Radius of gyration: 20.44 Å; chains: 1; bounding box: 48×22×49 Å

Sequence (85 aa):
GQVAAHQTAVLRWASEGAQRLLELQSGNVDGITFPSTDDYPTIEDDPNLTLVPKPEANIFYIGFTNTFAPFDDVRVRQAVALGID